Protein AF-A0A3D4CYP2-F1 (afdb_monomer_lite)

Structure (mmCIF, N/CA/C/O backbone):
data_AF-A0A3D4CYP2-F1
#
_entry.id   AF-A0A3D4CYP2-F1
#
loop_
_atom_site.group_PDB
_atom_site.id
_atom_site.type_symbol
_atom_site.label_atom_id
_atom_site.label_alt_id
_atom_site.label_comp_id
_atom_site.label_asym_id
_atom_site.label_entity_id
_atom_site.label_seq_id
_atom_site.pdbx_PDB_ins_code
_atom_site.Cartn_x
_atom_site.Cartn_y
_atom_site.Cartn_z
_atom_site.occupancy
_atom_site.B_iso_or_equiv
_atom_site.auth_seq_id
_atom_site.auth_comp_id
_atom_site.auth_asym_id
_atom_site.auth_atom_id
_atom_site.pdbx_PDB_model_num
ATOM 1 N N . SER A 1 1 ? 8.051 1.803 -0.399 1.00 96.00 1 SER A N 1
ATOM 2 C CA . SER A 1 1 ? 7.471 1.528 -1.725 1.00 96.00 1 SER A CA 1
ATOM 3 C C . SER A 1 1 ? 8.555 1.090 -2.695 1.00 96.00 1 SER A C 1
ATOM 5 O O . SER A 1 1 ? 9.602 1.729 -2.709 1.00 96.00 1 SER A O 1
ATOM 7 N N . ARG A 1 2 ? 8.325 -0.002 -3.440 1.00 97.88 2 ARG A N 1
ATOM 8 C CA . ARG A 1 2 ? 9.214 -0.603 -4.465 1.00 97.88 2 ARG A CA 1
ATOM 9 C C . ARG A 1 2 ? 10.631 -0.988 -4.012 1.00 97.88 2 ARG A C 1
ATOM 11 O O . ARG A 1 2 ? 11.533 -1.158 -4.831 1.00 97.88 2 ARG A O 1
ATOM 18 N N . LYS A 1 3 ? 10.836 -1.115 -2.699 1.00 98.12 3 LYS A N 1
ATOM 19 C CA . LYS A 1 3 ? 12.148 -1.429 -2.119 1.00 98.12 3 LYS A CA 1
ATOM 20 C C . LYS A 1 3 ? 12.630 -2.813 -2.565 1.00 98.12 3 LYS A C 1
ATOM 22 O O . LYS A 1 3 ? 11.804 -3.684 -2.818 1.00 98.12 3 LYS A O 1
ATOM 27 N N . THR A 1 4 ? 13.948 -2.998 -2.601 1.00 98.06 4 THR A N 1
ATOM 28 C CA . THR A 1 4 ? 14.614 -4.260 -2.973 1.00 98.06 4 THR A CA 1
ATOM 29 C C . THR A 1 4 ? 14.097 -5.447 -2.175 1.00 98.06 4 THR A C 1
ATOM 31 O O . THR A 1 4 ? 13.717 -6.423 -2.791 1.00 98.06 4 THR A O 1
ATOM 34 N N . VAL A 1 5 ? 13.884 -5.297 -0.862 1.00 98.25 5 VAL A N 1
ATOM 35 C CA . VAL A 1 5 ? 13.289 -6.351 -0.015 1.00 98.25 5 VAL A CA 1
ATOM 36 C C . VAL A 1 5 ? 11.965 -6.912 -0.558 1.00 98.25 5 VAL A C 1
ATOM 38 O O . VAL A 1 5 ? 11.705 -8.100 -0.435 1.00 98.25 5 VAL A O 1
ATOM 41 N N . ILE A 1 6 ? 11.128 -6.083 -1.196 1.00 98.44 6 ILE A N 1
ATOM 42 C CA . ILE A 1 6 ? 9.881 -6.550 -1.823 1.00 98.44 6 ILE A CA 1
ATOM 43 C C . ILE A 1 6 ? 10.197 -7.368 -3.080 1.00 98.44 6 ILE A C 1
ATOM 45 O O . ILE A 1 6 ? 9.544 -8.371 -3.342 1.00 98.44 6 ILE A O 1
ATOM 49 N N . GLY A 1 7 ? 11.187 -6.921 -3.855 1.00 98.44 7 GLY A N 1
ATOM 50 C CA . GLY A 1 7 ? 11.685 -7.639 -5.024 1.00 98.44 7 GLY A CA 1
ATOM 51 C C . GLY A 1 7 ? 12.269 -8.995 -4.658 1.00 98.44 7 GLY A C 1
ATOM 52 O O . GLY A 1 7 ? 11.889 -9.984 -5.268 1.00 98.44 7 GLY A O 1
ATOM 53 N N . ASP A 1 8 ? 13.103 -9.050 -3.623 1.00 98.50 8 ASP A N 1
ATOM 54 C CA . ASP A 1 8 ? 13.773 -10.272 -3.178 1.00 98.50 8 ASP A CA 1
ATOM 55 C C . ASP A 1 8 ? 12.760 -11.317 -2.683 1.00 98.50 8 ASP A C 1
ATOM 57 O O . ASP A 1 8 ? 12.852 -12.488 -3.038 1.00 98.50 8 ASP A O 1
ATOM 61 N N . VAL A 1 9 ? 11.747 -10.891 -1.916 1.00 98.25 9 VAL A N 1
ATOM 62 C CA . VAL A 1 9 ? 10.690 -11.783 -1.400 1.00 98.25 9 VAL A CA 1
ATOM 63 C C . VAL A 1 9 ? 9.780 -12.315 -2.513 1.00 98.25 9 VAL A C 1
ATOM 65 O O . VAL A 1 9 ? 9.328 -13.453 -2.435 1.00 98.25 9 VAL A O 1
ATOM 68 N N . LEU A 1 10 ? 9.484 -11.504 -3.533 1.00 98.00 10 LEU A N 1
ATOM 69 C CA . LEU A 1 10 ? 8.529 -11.857 -4.592 1.00 98.00 10 LEU A CA 1
ATOM 70 C C . LEU A 1 10 ? 9.191 -12.358 -5.887 1.00 98.00 10 LEU A C 1
ATOM 72 O O . LEU A 1 10 ? 8.478 -12.703 -6.826 1.00 98.00 10 LEU A O 1
ATOM 76 N N . GLY A 1 11 ? 10.525 -12.370 -5.970 1.00 98.25 11 GLY A N 1
ATOM 77 C CA . GLY A 1 11 ? 11.254 -12.679 -7.204 1.00 98.25 11 GLY A CA 1
ATOM 78 C C . GLY A 1 11 ? 11.044 -11.639 -8.314 1.00 98.25 11 GLY A C 1
ATOM 79 O O . GLY A 1 11 ? 10.948 -11.998 -9.483 1.00 98.25 11 GLY A O 1
ATOM 80 N N . LEU A 1 12 ? 10.922 -10.353 -7.958 1.00 98.25 12 LEU A N 1
ATOM 81 C CA . LEU A 1 12 ? 10.612 -9.261 -8.891 1.00 98.25 12 LEU A CA 1
ATOM 82 C C . LEU A 1 12 ? 11.800 -8.313 -9.091 1.00 98.25 12 LEU A C 1
ATOM 84 O O . LEU A 1 12 ? 12.126 -7.48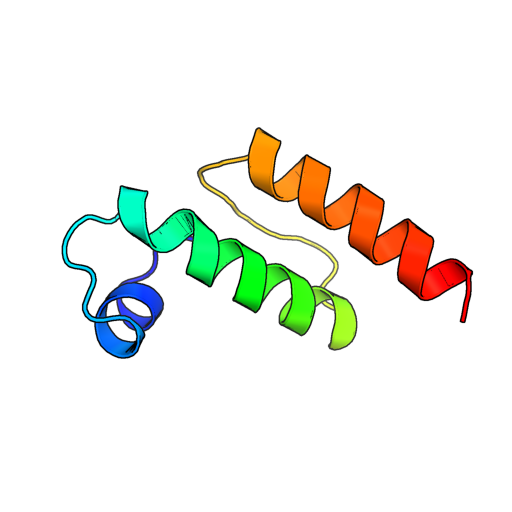5 -8.226 1.00 98.25 12 LEU A O 1
ATOM 88 N N . GLU A 1 13 ? 12.398 -8.375 -10.279 1.00 97.44 13 GLU A N 1
ATOM 89 C CA . GLU A 1 13 ? 13.505 -7.500 -10.675 1.00 97.44 13 GLU A CA 1
ATOM 90 C C . GLU A 1 13 ? 13.041 -6.067 -10.969 1.00 97.44 13 GLU A C 1
ATOM 92 O O . GLU A 1 13 ? 13.635 -5.117 -10.456 1.00 97.44 13 GLU A O 1
ATOM 97 N N . ASP A 1 14 ? 11.946 -5.900 -11.719 1.00 98.12 14 ASP A N 1
ATOM 98 C CA . ASP A 1 14 ? 11.390 -4.583 -12.045 1.00 98.12 14 ASP A CA 1
ATOM 99 C C . ASP A 1 14 ? 10.802 -3.904 -10.790 1.00 98.12 14 ASP A C 1
ATOM 101 O O . ASP A 1 14 ? 9.866 -4.431 -10.174 1.00 98.12 14 ASP A O 1
ATOM 105 N N . PRO A 1 15 ? 11.287 -2.706 -10.399 1.00 97.69 15 PRO A N 1
ATOM 106 C CA . PRO A 1 15 ? 10.704 -1.943 -9.306 1.00 97.69 15 PRO A CA 1
ATOM 107 C C . PRO A 1 15 ? 9.204 -1.672 -9.460 1.00 97.69 15 PRO A C 1
ATOM 109 O O . PRO A 1 15 ? 8.510 -1.636 -8.444 1.00 97.69 15 PRO A O 1
ATOM 112 N N . VAL A 1 16 ? 8.689 -1.467 -10.677 1.00 97.69 16 VAL A N 1
ATOM 113 C CA . VAL A 1 16 ? 7.263 -1.174 -10.911 1.00 97.69 16 VAL A CA 1
ATOM 114 C C . VAL A 1 16 ? 6.387 -2.374 -10.544 1.00 97.69 16 VAL A C 1
ATOM 116 O O . VAL A 1 16 ? 5.349 -2.195 -9.907 1.00 97.69 16 VAL A O 1
ATOM 119 N N . ALA A 1 17 ? 6.845 -3.599 -10.820 1.00 98.12 17 ALA A N 1
ATOM 120 C CA . ALA A 1 17 ? 6.132 -4.830 -10.469 1.00 98.12 17 ALA A CA 1
ATOM 121 C C . ALA A 1 17 ? 5.939 -5.014 -8.946 1.00 98.12 17 ALA A C 1
ATOM 123 O O . ALA A 1 17 ? 5.059 -5.749 -8.500 1.00 98.12 17 ALA A O 1
ATOM 124 N N . ARG A 1 18 ? 6.713 -4.301 -8.117 1.00 98.56 18 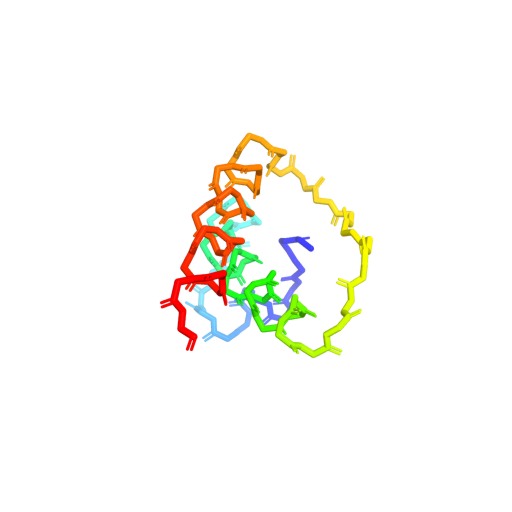ARG A N 1
ATOM 125 C CA . ARG A 1 18 ? 6.670 -4.375 -6.644 1.00 98.56 18 ARG A CA 1
ATOM 126 C C . ARG A 1 18 ? 5.547 -3.543 -6.012 1.00 98.56 18 ARG A C 1
ATOM 128 O O . ARG A 1 18 ? 5.513 -3.394 -4.783 1.00 98.56 18 ARG A O 1
ATOM 135 N N . ASP A 1 19 ? 4.653 -2.956 -6.807 1.00 98.25 19 ASP A N 1
ATOM 136 C CA . ASP A 1 19 ? 3.534 -2.165 -6.287 1.00 98.25 19 ASP A CA 1
ATOM 137 C C . ASP A 1 19 ? 2.585 -3.023 -5.438 1.00 98.25 19 ASP A C 1
ATOM 139 O O . ASP A 1 19 ? 2.243 -2.611 -4.331 1.00 98.25 19 ASP A O 1
ATOM 143 N N . ALA A 1 20 ? 2.275 -4.257 -5.850 1.00 97.75 20 ALA A N 1
ATOM 144 C CA . ALA A 1 20 ? 1.437 -5.162 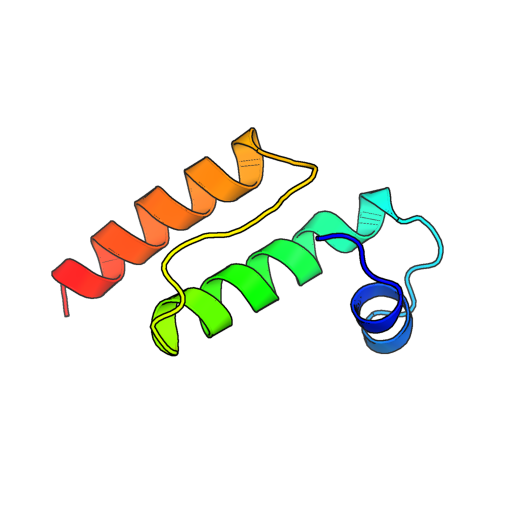-5.055 1.00 97.75 20 ALA A CA 1
ATOM 145 C C . ALA A 1 20 ? 2.046 -5.456 -3.670 1.00 97.75 20 ALA A C 1
ATOM 147 O O . ALA A 1 20 ? 1.386 -5.288 -2.644 1.00 97.75 20 ALA A O 1
ATOM 148 N N . GLY A 1 21 ? 3.340 -5.791 -3.612 1.00 98.25 21 GLY A N 1
ATOM 149 C CA . GLY A 1 21 ? 4.038 -5.988 -2.337 1.00 98.25 21 GLY A CA 1
ATOM 150 C C . GLY A 1 21 ? 4.162 -4.704 -1.505 1.00 98.25 21 GLY A C 1
ATOM 151 O O . GLY A 1 21 ? 4.162 -4.750 -0.277 1.00 98.25 21 GLY A O 1
ATOM 152 N N . THR A 1 22 ? 4.193 -3.532 -2.151 1.00 98.62 22 THR A N 1
ATOM 153 C CA . THR A 1 22 ? 4.127 -2.243 -1.444 1.00 98.62 22 THR A CA 1
ATOM 154 C C . THR A 1 22 ? 2.779 -2.056 -0.752 1.00 98.62 22 THR A C 1
ATOM 156 O O . THR A 1 22 ? 2.765 -1.612 0.393 1.00 98.62 22 THR A O 1
ATOM 159 N N . ILE A 1 23 ? 1.670 -2.396 -1.416 1.00 98.50 23 ILE A N 1
ATOM 160 C CA . ILE A 1 23 ? 0.328 -2.327 -0.822 1.00 98.50 23 ILE A CA 1
ATOM 161 C C . ILE A 1 23 ? 0.169 -3.352 0.309 1.00 98.50 23 ILE A C 1
ATOM 163 O O . ILE A 1 23 ? -0.415 -3.031 1.341 1.00 98.50 23 ILE A O 1
ATOM 167 N N . GLY A 1 24 ? 0.757 -4.544 0.180 1.00 97.88 24 GLY A N 1
ATOM 168 C CA . GLY A 1 24 ? 0.801 -5.513 1.282 1.00 97.88 24 GLY A CA 1
ATOM 169 C C . GLY A 1 24 ? 1.470 -4.937 2.536 1.00 97.88 24 GLY A C 1
ATOM 170 O O . GLY A 1 24 ? 0.900 -4.970 3.625 1.00 97.88 24 GLY A O 1
ATOM 171 N N . LEU A 1 25 ? 2.647 -4.321 2.381 1.00 98.12 25 LEU A N 1
ATOM 172 C CA . LEU A 1 25 ? 3.348 -3.669 3.494 1.00 98.12 25 LEU A CA 1
ATOM 173 C C . LEU A 1 25 ? 2.628 -2.423 4.028 1.00 98.12 25 LEU A C 1
ATOM 175 O O . LEU A 1 25 ? 2.742 -2.129 5.214 1.00 98.12 25 LEU A O 1
ATOM 179 N N . LEU A 1 26 ? 1.894 -1.693 3.183 1.00 98.25 26 LEU A N 1
ATOM 180 C CA . LEU A 1 26 ? 1.018 -0.601 3.619 1.00 98.25 26 LEU A CA 1
ATOM 181 C C . LEU A 1 26 ? -0.044 -1.122 4.593 1.00 98.25 26 LEU A C 1
ATOM 183 O O . LEU A 1 26 ? -0.202 -0.543 5.663 1.00 98.25 26 LEU A O 1
ATOM 187 N N . ALA A 1 27 ? -0.735 -2.213 4.245 1.00 97.62 27 ALA A N 1
ATOM 188 C CA . ALA A 1 27 ? -1.781 -2.790 5.087 1.00 97.62 27 ALA A CA 1
ATOM 189 C C . ALA A 1 27 ? -1.238 -3.218 6.457 1.00 97.62 27 ALA A C 1
ATOM 191 O O . ALA A 1 27 ? -1.805 -2.844 7.484 1.00 97.62 27 ALA A O 1
ATOM 192 N N . VAL A 1 28 ? -0.097 -3.917 6.473 1.00 97.94 28 VAL A N 1
ATOM 193 C CA . VAL A 1 28 ? 0.595 -4.288 7.718 1.00 97.94 28 VAL A CA 1
ATOM 194 C C . VAL A 1 28 ? 1.006 -3.040 8.499 1.00 97.94 28 VAL A C 1
ATOM 196 O O . VAL A 1 28 ? 0.677 -2.916 9.670 1.00 97.94 28 VAL A O 1
ATOM 199 N N . GLY A 1 29 ? 1.652 -2.064 7.856 1.00 97.81 29 GLY A N 1
ATOM 200 C CA . GLY A 1 29 ? 2.079 -0.835 8.525 1.00 97.81 29 GLY A CA 1
ATOM 201 C C . GLY A 1 29 ? 0.920 -0.047 9.143 1.00 97.81 29 GLY A C 1
ATOM 202 O O . GLY A 1 29 ? 1.063 0.482 10.240 1.00 97.81 29 GLY A O 1
ATOM 203 N N . MET A 1 30 ? -0.236 0.012 8.475 1.00 97.38 30 MET A N 1
ATOM 204 C CA . MET A 1 30 ? -1.443 0.647 9.017 1.00 97.38 30 MET A CA 1
ATOM 205 C C . MET A 1 30 ? -2.003 -0.114 10.225 1.00 97.38 30 MET A C 1
ATOM 207 O O . MET A 1 30 ? -2.472 0.516 11.176 1.00 97.38 30 MET A O 1
ATOM 211 N N . ALA A 1 31 ? -1.969 -1.450 10.199 1.00 95.94 31 ALA A N 1
ATOM 212 C CA . ALA A 1 31 ? -2.375 -2.281 11.333 1.00 95.94 31 ALA A CA 1
ATOM 213 C C . ALA A 1 31 ? -1.450 -2.069 12.546 1.00 95.94 31 ALA A C 1
ATOM 215 O O . ALA A 1 31 ? -1.945 -1.907 13.658 1.00 95.94 31 ALA A O 1
ATOM 216 N N . GLU A 1 32 ? -0.144 -1.937 12.305 1.00 97.69 32 GLU A N 1
ATOM 217 C CA . GLU A 1 32 ? 0.896 -1.653 13.310 1.00 97.69 32 GLU A CA 1
ATOM 218 C C . GLU A 1 32 ? 0.972 -0.167 13.729 1.00 97.69 32 GLU A C 1
ATOM 220 O O . GLU A 1 32 ? 1.856 0.242 14.481 1.00 97.69 32 GLU A O 1
ATOM 225 N N . GLY A 1 33 ? 0.050 0.676 13.252 1.00 96.69 33 GLY A N 1
ATOM 226 C CA . GLY A 1 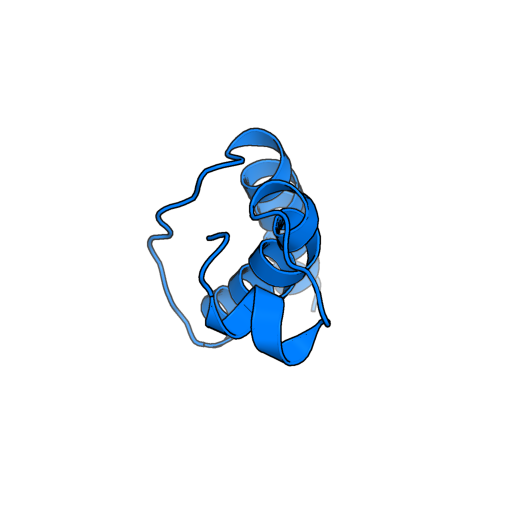33 ? -0.100 2.056 13.718 1.00 96.69 33 GLY A CA 1
ATOM 227 C C . GLY A 1 33 ? 0.758 3.108 13.009 1.00 96.69 33 GLY A C 1
ATOM 228 O O . GLY A 1 33 ? 0.754 4.266 13.434 1.00 96.69 33 GLY A O 1
ATOM 229 N N . ALA A 1 34 ? 1.445 2.780 11.912 1.00 97.88 34 ALA A N 1
ATOM 230 C CA . ALA A 1 34 ? 2.135 3.785 11.106 1.00 97.88 34 ALA A CA 1
ATOM 231 C C . ALA A 1 34 ? 1.138 4.797 10.505 1.00 97.88 34 ALA A C 1
ATOM 233 O O . ALA A 1 34 ? 0.118 4.424 9.928 1.00 97.88 34 ALA A O 1
ATOM 234 N N . GLN A 1 35 ? 1.450 6.091 10.633 1.00 96.00 35 GLN A N 1
ATOM 235 C CA . GLN A 1 35 ? 0.545 7.191 10.258 1.00 96.00 35 GLN A CA 1
ATOM 236 C C . GLN A 1 35 ? 0.931 7.899 8.949 1.00 96.00 35 GLN A C 1
ATOM 238 O O . GLN A 1 35 ? 0.127 8.632 8.383 1.00 96.00 35 GLN A O 1
ATOM 243 N N . ILE A 1 36 ? 2.165 7.718 8.462 1.00 97.56 36 ILE A N 1
ATOM 244 C CA . ILE A 1 36 ? 2.682 8.408 7.271 1.00 97.56 36 ILE A CA 1
ATOM 245 C C . ILE A 1 36 ? 3.408 7.405 6.377 1.00 97.56 36 ILE A C 1
ATOM 247 O O . ILE A 1 36 ? 4.299 6.685 6.827 1.00 97.56 36 ILE A O 1
ATOM 251 N N . PHE A 1 37 ? 3.071 7.405 5.084 1.00 98.00 37 PHE A N 1
ATOM 252 C CA . PHE A 1 37 ? 3.658 6.508 4.091 1.00 98.00 37 PHE A CA 1
ATOM 253 C C . PHE A 1 37 ? 4.201 7.288 2.896 1.00 98.00 37 PHE A C 1
ATOM 255 O O . PHE A 1 37 ? 3.473 8.002 2.211 1.00 98.00 37 PHE A O 1
ATOM 262 N N . ARG A 1 38 ? 5.490 7.099 2.595 1.00 98.31 38 ARG A N 1
ATOM 263 C CA . ARG A 1 38 ? 6.113 7.600 1.363 1.00 98.31 38 ARG A CA 1
ATOM 264 C C . ARG A 1 38 ? 6.024 6.540 0.264 1.00 98.31 38 ARG A C 1
ATOM 266 O O . ARG A 1 38 ? 6.659 5.480 0.359 1.00 98.31 38 ARG A O 1
ATOM 273 N N . VAL A 1 39 ? 5.271 6.836 -0.793 1.00 98.38 39 VAL A N 1
ATOM 274 C CA . VAL A 1 39 ? 4.958 5.890 -1.875 1.00 98.38 39 VAL A CA 1
ATOM 275 C C . VAL A 1 39 ? 5.264 6.449 -3.262 1.00 98.38 39 VAL A C 1
ATOM 277 O O . VAL A 1 39 ? 5.278 7.659 -3.450 1.00 98.38 39 VAL A O 1
ATOM 280 N N . HIS A 1 40 ? 5.526 5.557 -4.224 1.00 98.62 40 HIS A N 1
ATOM 281 C CA . HIS A 1 40 ? 5.675 5.928 -5.637 1.00 98.62 40 HIS A CA 1
ATOM 282 C C . HIS A 1 40 ? 4.321 5.934 -6.360 1.00 98.62 40 HIS A C 1
ATOM 284 O O . HIS A 1 40 ? 4.014 6.880 -7.073 1.00 98.62 40 HIS A O 1
ATOM 290 N N . ASN A 1 41 ? 3.497 4.900 -6.155 1.00 98.19 41 ASN A N 1
ATOM 291 C CA . ASN A 1 41 ? 2.161 4.805 -6.739 1.00 98.19 41 ASN A CA 1
ATOM 292 C C . ASN A 1 41 ? 1.113 5.348 -5.756 1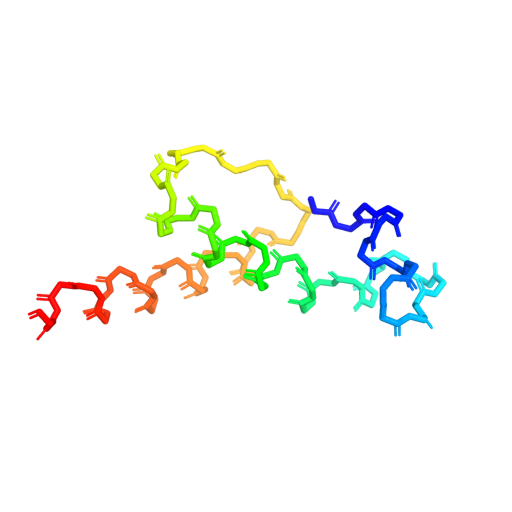.00 98.19 41 ASN A C 1
ATOM 294 O O . ASN A 1 41 ? 0.592 4.617 -4.909 1.00 98.19 41 ASN A O 1
ATOM 298 N N . VAL A 1 42 ? 0.875 6.660 -5.825 1.00 98.50 42 VAL A N 1
ATOM 299 C CA . VAL A 1 42 ? -0.026 7.372 -4.906 1.00 98.50 42 VAL A CA 1
ATOM 300 C C . VAL A 1 42 ? -1.475 6.927 -5.088 1.00 98.50 42 VAL A C 1
ATOM 302 O O . VAL A 1 42 ? -2.147 6.681 -4.091 1.00 98.50 42 VAL A O 1
ATOM 305 N N . ASP A 1 43 ? -1.939 6.769 -6.330 1.00 98.50 43 ASP A N 1
ATOM 306 C CA . ASP A 1 43 ? -3.334 6.415 -6.611 1.00 98.50 43 ASP A CA 1
ATOM 307 C C . ASP A 1 43 ? -3.697 5.035 -6.041 1.00 98.50 43 ASP A C 1
ATOM 309 O O . ASP A 1 43 ? -4.615 4.927 -5.225 1.00 98.50 43 ASP A O 1
ATOM 313 N N . ALA A 1 44 ? -2.904 4.001 -6.347 1.00 98.31 44 ALA A N 1
ATOM 314 C CA . ALA A 1 44 ? -3.134 2.656 -5.816 1.00 98.31 44 ALA A CA 1
ATOM 315 C C . ALA A 1 44 ? -3.063 2.617 -4.279 1.00 98.31 44 ALA A C 1
ATOM 317 O O . ALA A 1 44 ? -3.877 1.963 -3.625 1.00 98.31 44 ALA A O 1
ATOM 318 N N . THR A 1 45 ? -2.118 3.359 -3.688 1.00 98.50 45 THR A N 1
ATOM 319 C CA . THR A 1 45 ? -1.997 3.476 -2.227 1.00 98.50 45 THR A CA 1
ATOM 320 C C . THR A 1 45 ? -3.248 4.117 -1.631 1.00 98.50 45 THR A C 1
ATOM 322 O O . THR A 1 45 ? -3.786 3.609 -0.651 1.00 98.50 45 THR A O 1
ATOM 325 N N . TRP A 1 46 ? -3.750 5.199 -2.229 1.00 98.50 46 TRP A N 1
ATOM 326 C CA . TRP A 1 46 ? -4.939 5.891 -1.738 1.00 98.50 46 TRP A CA 1
ATOM 327 C C . TRP A 1 46 ? -6.200 5.031 -1.839 1.00 98.50 46 TRP A C 1
ATOM 329 O O . TRP A 1 46 ? -7.018 5.011 -0.917 1.00 98.50 46 TRP A O 1
ATOM 339 N N . GLN A 1 47 ? -6.355 4.277 -2.929 1.00 98.62 47 GLN A N 1
ATOM 340 C CA . GLN A 1 47 ? -7.449 3.316 -3.064 1.00 98.62 47 GLN A CA 1
ATOM 341 C C . GLN A 1 47 ? -7.401 2.246 -1.965 1.00 98.62 47 GLN A C 1
ATOM 343 O O . GLN A 1 47 ? -8.421 2.006 -1.316 1.00 98.62 47 GLN A O 1
ATOM 348 N N . ALA A 1 48 ? -6.223 1.677 -1.691 1.00 98.31 48 ALA A N 1
ATOM 349 C CA . ALA A 1 48 ? -6.047 0.692 -0.627 1.00 98.31 48 ALA A CA 1
ATOM 350 C C . ALA A 1 48 ? -6.351 1.269 0.766 1.00 98.31 48 ALA A C 1
ATOM 352 O O . ALA A 1 48 ? -7.093 0.649 1.525 1.00 98.31 48 ALA A O 1
ATOM 353 N N . VAL A 1 49 ? -5.851 2.471 1.088 1.00 98.12 49 VAL A N 1
ATOM 354 C CA . VAL A 1 49 ? -6.129 3.147 2.372 1.00 98.12 49 VAL A CA 1
ATOM 355 C C . VAL A 1 49 ? -7.633 3.282 2.608 1.00 98.12 49 VAL A C 1
ATOM 357 O O . VAL A 1 49 ? -8.105 2.930 3.687 1.00 98.12 49 VAL A O 1
ATOM 360 N N . LYS A 1 50 ? -8.398 3.747 1.610 1.00 98.06 50 LYS A N 1
ATOM 361 C CA . LYS A 1 50 ? -9.856 3.923 1.739 1.00 98.06 50 LYS A CA 1
ATOM 362 C C . LYS A 1 50 ? -10.564 2.621 2.113 1.00 98.06 50 LYS A C 1
ATOM 364 O O . LYS A 1 50 ? -11.406 2.623 3.008 1.00 98.06 50 LYS A O 1
ATOM 369 N N . VAL A 1 51 ? -10.209 1.518 1.455 1.00 97.88 51 VAL A N 1
ATOM 370 C CA . VAL A 1 51 ? -10.795 0.199 1.738 1.00 97.88 51 VAL A CA 1
ATOM 371 C C . VAL A 1 51 ? -10.386 -0.289 3.127 1.00 97.88 51 VAL A C 1
ATOM 373 O O . VAL A 1 51 ? -11.243 -0.695 3.906 1.00 97.88 51 VAL A O 1
ATOM 376 N N . LEU A 1 52 ? -9.098 -0.202 3.467 1.00 96.94 52 LEU A N 1
ATOM 377 C CA . LEU A 1 52 ? -8.575 -0.656 4.760 1.00 96.94 52 LEU A CA 1
ATOM 378 C C . LEU A 1 52 ? -9.203 0.101 5.937 1.00 96.94 52 LEU A C 1
ATOM 380 O O . LEU A 1 52 ? -9.563 -0.517 6.936 1.00 96.94 52 LEU A O 1
ATOM 384 N N . VAL A 1 53 ? -9.378 1.421 5.815 1.00 96.75 53 VAL A N 1
ATOM 385 C CA . VAL A 1 53 ? -10.062 2.238 6.831 1.00 96.75 53 VAL A CA 1
ATOM 386 C C . VAL A 1 53 ? -11.530 1.839 6.963 1.00 96.75 53 VAL A C 1
ATOM 388 O O . VAL A 1 53 ? -11.998 1.653 8.084 1.00 96.75 53 VAL A O 1
ATOM 391 N N . ALA A 1 54 ? -12.245 1.671 5.846 1.00 97.50 54 ALA A N 1
ATOM 392 C CA . ALA A 1 54 ? -13.653 1.280 5.869 1.00 97.50 54 ALA A CA 1
ATOM 393 C C . ALA A 1 54 ? -13.862 -0.090 6.535 1.00 97.50 54 ALA A C 1
ATOM 395 O O . ALA A 1 54 ? -14.760 -0.238 7.359 1.00 97.50 54 ALA A O 1
ATOM 396 N N . VAL A 1 55 ? -13.005 -1.071 6.231 1.00 95.19 55 VAL A N 1
ATOM 397 C CA . VAL A 1 55 ? -13.065 -2.410 6.840 1.00 95.19 55 VAL A CA 1
ATOM 398 C C . VAL A 1 55 ? -12.722 -2.359 8.329 1.00 95.19 55 VAL A C 1
ATOM 400 O O . VAL A 1 55 ? -13.437 -2.950 9.130 1.00 95.19 55 VAL A O 1
ATOM 403 N N . LYS A 1 56 ? -11.672 -1.624 8.723 1.00 91.56 56 LYS A N 1
ATOM 404 C CA . LYS A 1 56 ? -11.276 -1.489 10.135 1.00 91.56 56 LYS A CA 1
ATOM 405 C C . LYS A 1 56 ? -12.350 -0.812 10.991 1.00 91.56 56 LYS A C 1
ATOM 407 O O . LYS A 1 56 ? -12.442 -1.116 12.169 1.00 91.56 56 LYS A O 1
ATOM 412 N N . ALA A 1 57 ? -13.132 0.106 10.424 1.00 88.81 57 ALA A N 1
ATOM 413 C CA . ALA A 1 57 ? -14.229 0.763 11.133 1.00 88.81 57 ALA A CA 1
ATOM 414 C C . ALA A 1 57 ? -15.491 -0.111 11.262 1.00 88.81 57 ALA A C 1
ATOM 416 O O . ALA A 1 57 ? -16.360 0.202 12.071 1.00 88.81 57 ALA A O 1
ATOM 417 N N . ALA A 1 58 ? -15.618 -1.158 10.442 1.00 84.06 58 ALA A N 1
ATOM 418 C CA . ALA A 1 58 ? -16.778 -2.046 10.427 1.00 84.06 58 ALA A CA 1
ATOM 419 C C . ALA A 1 58 ? -16.648 -3.260 11.368 1.00 84.06 58 ALA A C 1
ATOM 421 O O . ALA A 1 58 ? -17.651 -3.933 11.602 1.00 84.06 58 ALA A O 1
ATOM 422 N N . GLY A 1 59 ? -15.438 -3.559 11.854 1.00 64.81 59 GLY A N 1
ATOM 423 C CA . GLY A 1 59 ? -15.160 -4.620 12.832 1.00 64.81 59 GLY A CA 1
ATOM 424 C C . GLY A 1 59 ? -15.033 -4.070 14.241 1.00 64.81 59 GLY A C 1
ATOM 425 O O . GLY A 1 59 ? -15.486 -4.775 15.167 1.00 64.81 59 GLY A O 1
#

Secondary structure (DSSP, 8-state):
---HHHHHHHT--STGGGHHHHHHHHHHHHHTT------S-HHHHHHHHHHHHHHHHH-

Radius of gyrati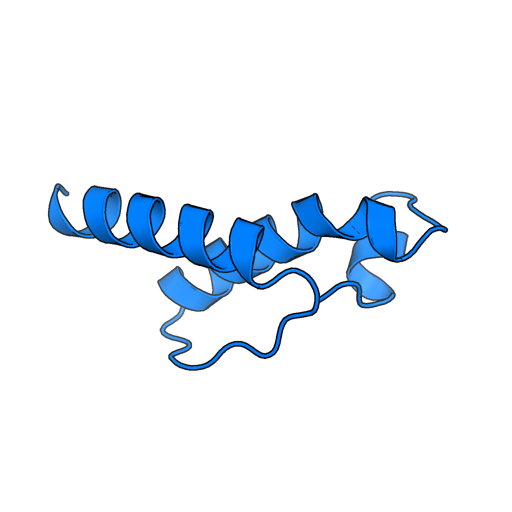on: 11.9 Å; chains: 1; bounding box: 31×21×26 Å

Sequence (59 aa):
SRKTVIGDVLGLEDPVARDAGTIGLLAVGMAEGAQIFRVHNVDATWQAVKVLVAVKAAG

pLDDT: mean 96.82, std 4.82, range [64.81, 98.62]

Foldseek 3Di:
DLDVVLCVVVVNPDSVVSVVVVLVVLLVCVVVPNDDDDDDPPPVNVVSVVVSVVVVVVD